Protein AF-K9RWJ1-F1 (afdb_monomer_lite)

Sequence (136 aa):
MSRKQHGLDWIVFYSDAVFAIAITLISVEIKLPFESGQLNSTELSHDLLNLFPEHQSYIFTFLIIGFFWINQYQYFTYIKHCDYKLFWLNTILLMCIDFLPFPASVLNDYRRQPVAVIFYACSMIATGLIKMVVRI

pLDDT: mean 79.82, std 11.61, range [51.94, 93.25]

Foldseek 3Di:
DDPFVVVLVVLLVVLVVLLVLLLVLLVVLLDQPPPVPDDDPVRVVVSVVVSVVLQPLSVVLNVVSVVVNVVVVVLSVPDPGDDPVLSVLSVVLSVLSSCLSVLSSLCSVPVVDVVSVVSNVVSVVVSVVSVVVSND

Secondary structure (DSSP, 8-state):
--HHHHHHHHHHHHHHHHHHHHHHHHHHT-PPPTTTTS--HHHHHHHHHHHTGGGHHHHHHHHHHHHHHHHHHHHHHH-----HHHHHHHHHHHHHHHHTHHHHHHHHHTTT-HHHHHHHHHHHHHHHHHHHHHH-

Structure (mmCIF, N/CA/C/O backbone):
data_AF-K9RWJ1-F1
#
_entry.id   AF-K9RWJ1-F1
#
loop_
_atom_site.group_PDB
_atom_site.id
_atom_site.type_symbol
_atom_site.label_atom_id
_atom_site.label_alt_id
_atom_site.label_comp_id
_atom_site.label_asym_id
_atom_site.label_entity_id
_atom_site.label_seq_id
_atom_site.pdbx_PDB_ins_code
_atom_site.Cartn_x
_atom_site.Cartn_y
_atom_site.Cartn_z
_atom_site.occupancy
_atom_site.B_iso_or_equiv
_atom_site.auth_seq_id
_atom_site.auth_comp_id
_atom_site.auth_asym_id
_atom_site.auth_atom_id
_atom_site.pdbx_PDB_model_num
ATOM 1 N N . MET A 1 1 ? -9.024 -3.765 33.488 1.00 51.94 1 MET A N 1
ATOM 2 C CA . MET A 1 1 ? -8.826 -3.545 32.036 1.00 51.94 1 MET A CA 1
ATOM 3 C C . MET A 1 1 ? -9.963 -4.227 31.288 1.00 51.94 1 MET A C 1
ATOM 5 O O . MET A 1 1 ? -10.287 -5.360 31.618 1.00 51.94 1 MET A O 1
ATOM 9 N N . SER A 1 2 ? -10.657 -3.510 30.402 1.00 62.25 2 SER A N 1
ATOM 10 C CA . SER A 1 2 ? -11.957 -3.917 29.833 1.00 62.25 2 SER A CA 1
ATOM 11 C C . SER A 1 2 ? -11.782 -4.729 28.544 1.00 62.25 2 SER A C 1
ATOM 13 O O . SER A 1 2 ? -10.945 -4.378 27.720 1.00 62.25 2 SER A O 1
ATOM 15 N N . ARG A 1 3 ? -12.602 -5.770 28.325 1.00 62.44 3 ARG A N 1
ATOM 16 C CA . ARG A 1 3 ? -12.600 -6.675 27.145 1.00 62.44 3 ARG A CA 1
ATOM 17 C C . ARG A 1 3 ? -12.553 -5.946 25.787 1.00 62.44 3 ARG A C 1
ATOM 19 O O . ARG A 1 3 ? -12.074 -6.507 24.809 1.00 62.44 3 ARG A O 1
ATOM 26 N N . LYS A 1 4 ? -13.017 -4.691 25.739 1.00 64.94 4 LYS A N 1
ATOM 27 C CA . LYS A 1 4 ? -12.990 -3.819 24.553 1.00 64.94 4 LYS A CA 1
ATOM 28 C C . LYS A 1 4 ? -11.597 -3.266 24.209 1.00 64.94 4 LYS A C 1
ATOM 30 O O . LYS A 1 4 ? -11.328 -3.062 23.034 1.00 64.94 4 LYS A O 1
ATOM 35 N N . GLN A 1 5 ? -10.726 -3.052 25.201 1.00 67.69 5 GLN A N 1
ATOM 36 C CA . GLN A 1 5 ? -9.340 -2.606 24.977 1.00 67.69 5 GLN A CA 1
ATOM 37 C C . GLN A 1 5 ? -8.528 -3.698 24.276 1.00 67.69 5 GLN A C 1
ATOM 39 O O . GLN A 1 5 ? -7.885 -3.422 23.275 1.00 67.69 5 GLN A O 1
ATOM 44 N N . HIS A 1 6 ? -8.700 -4.956 24.700 1.00 72.94 6 HIS A N 1
ATOM 45 C CA . HIS A 1 6 ? -8.083 -6.106 24.036 1.00 72.94 6 HIS A CA 1
ATOM 46 C C . HIS A 1 6 ? -8.431 -6.169 22.538 1.00 72.94 6 HIS A C 1
ATOM 48 O O . HIS A 1 6 ? -7.559 -6.402 21.717 1.00 72.94 6 HIS A O 1
ATOM 54 N N . GLY A 1 7 ? -9.689 -5.926 22.151 1.00 74.69 7 GLY A N 1
ATOM 55 C CA . GLY A 1 7 ? -10.085 -5.979 20.738 1.00 74.69 7 GLY A CA 1
ATOM 56 C C . GLY A 1 7 ? -9.356 -4.964 19.847 1.00 74.69 7 GLY A C 1
ATOM 57 O O . GLY A 1 7 ? -9.007 -5.294 18.718 1.00 74.69 7 GLY A O 1
ATOM 58 N N . LEU A 1 8 ? -9.095 -3.757 20.357 1.00 78.25 8 LEU A N 1
ATOM 59 C CA . LEU A 1 8 ? -8.349 -2.727 19.626 1.00 78.25 8 LEU A CA 1
ATOM 60 C C . LEU A 1 8 ? -6.883 -3.121 19.461 1.00 78.25 8 LEU A C 1
ATOM 62 O O . LEU A 1 8 ? -6.373 -3.072 18.345 1.00 78.25 8 LEU A O 1
ATOM 66 N N . ASP A 1 9 ? -6.248 -3.582 20.540 1.00 82.50 9 ASP A N 1
ATOM 67 C CA . ASP A 1 9 ? -4.845 -4.005 20.520 1.00 82.50 9 ASP A CA 1
ATOM 68 C C . ASP A 1 9 ? -4.624 -5.109 19.472 1.00 82.50 9 ASP A C 1
ATOM 70 O O . ASP A 1 9 ? -3.699 -5.038 18.666 1.00 82.50 9 ASP A O 1
ATOM 74 N N . TRP A 1 10 ? -5.529 -6.091 19.405 1.00 83.69 10 TRP A N 1
ATOM 75 C CA . TRP A 1 10 ? -5.470 -7.170 18.413 1.00 83.69 10 TRP A CA 1
ATOM 76 C C . TRP A 1 10 ? -5.585 -6.676 16.967 1.00 83.69 10 TRP A C 1
ATOM 78 O O . TRP A 1 10 ? -4.869 -7.170 16.098 1.00 83.69 10 TRP A O 1
ATOM 88 N N . ILE A 1 11 ? -6.460 -5.705 16.690 1.00 84.31 11 ILE A N 1
ATOM 89 C CA . ILE A 1 11 ? -6.587 -5.126 15.344 1.00 84.31 11 ILE A CA 1
ATOM 90 C C . ILE A 1 11 ? -5.320 -4.368 14.961 1.00 84.31 11 ILE A C 1
ATOM 92 O O . ILE A 1 11 ? -4.884 -4.468 13.812 1.00 84.31 11 ILE A O 1
ATOM 96 N N . VAL A 1 12 ? -4.729 -3.631 15.903 1.00 85.06 12 VAL A N 1
ATOM 97 C CA . VAL A 1 12 ? -3.474 -2.908 15.678 1.00 85.06 12 VAL A CA 1
ATOM 98 C C . VAL A 1 12 ? -2.365 -3.897 15.335 1.00 85.06 12 VAL A C 1
ATOM 100 O O . VAL A 1 12 ? -1.760 -3.759 14.277 1.00 85.06 12 VAL A O 1
ATOM 103 N N . PHE A 1 13 ? -2.169 -4.947 16.142 1.00 88.25 13 PHE A N 1
ATOM 104 C CA . PHE A 1 13 ? -1.153 -5.972 15.872 1.00 88.25 13 PHE A CA 1
ATOM 105 C C . PHE A 1 13 ? -1.371 -6.697 14.541 1.00 88.25 13 PHE A C 1
ATOM 107 O O . PHE A 1 13 ? -0.419 -6.909 13.793 1.00 88.25 13 PHE A O 1
ATOM 114 N N . TYR A 1 14 ? -2.616 -7.060 14.221 1.00 89.12 14 TYR A N 1
ATOM 115 C CA . TYR A 1 14 ? -2.945 -7.690 12.943 1.00 89.12 14 TYR A CA 1
ATOM 116 C C . TYR A 1 14 ? -2.641 -6.767 11.757 1.00 89.12 14 TYR A C 1
ATOM 118 O O . TYR A 1 14 ? -2.046 -7.200 10.773 1.00 89.12 14 TYR A O 1
ATOM 126 N N . SER A 1 15 ? -3.005 -5.488 11.866 1.00 89.25 15 SER A N 1
ATOM 127 C CA . SER A 1 15 ? -2.749 -4.501 10.816 1.00 89.25 15 SER A CA 1
ATOM 128 C C . SER A 1 15 ? -1.251 -4.297 10.609 1.00 89.25 15 SER A C 1
ATOM 130 O O . SER A 1 15 ? -0.792 -4.373 9.474 1.00 89.25 15 SER A O 1
ATOM 132 N N . ASP A 1 16 ? -0.484 -4.114 11.687 1.00 89.94 16 ASP A N 1
ATOM 133 C CA . ASP A 1 16 ? 0.977 -3.960 11.638 1.00 89.94 16 ASP A CA 1
ATOM 134 C C . ASP A 1 16 ? 1.656 -5.139 10.937 1.00 89.94 16 ASP A C 1
ATOM 136 O O . ASP A 1 16 ? 2.502 -4.939 10.065 1.00 89.94 16 ASP A O 1
ATOM 140 N N . ALA A 1 17 ? 1.241 -6.368 11.262 1.00 91.38 17 ALA A N 1
ATOM 141 C CA . ALA A 1 17 ? 1.776 -7.570 10.634 1.00 91.38 17 ALA A CA 1
ATOM 142 C C . ALA A 1 17 ? 1.520 -7.593 9.119 1.00 91.38 17 ALA A C 1
ATOM 144 O O . ALA A 1 17 ? 2.432 -7.888 8.347 1.00 91.38 17 ALA A O 1
ATOM 145 N N . VAL A 1 18 ? 0.308 -7.244 8.676 1.00 92.12 18 VAL A N 1
ATOM 146 C CA . VAL A 1 18 ? -0.022 -7.210 7.242 1.00 92.12 18 VAL A CA 1
ATOM 147 C C . VAL A 1 18 ? 0.729 -6.090 6.521 1.00 92.12 18 VAL A C 1
ATOM 149 O O . VAL A 1 18 ? 1.265 -6.317 5.439 1.00 92.12 18 VAL A O 1
ATOM 152 N N . PHE A 1 19 ? 0.839 -4.902 7.120 1.00 90.19 19 PHE A N 1
ATOM 153 C CA . PHE A 1 19 ? 1.636 -3.813 6.549 1.00 90.19 19 PHE A CA 1
ATOM 154 C C . PHE A 1 19 ? 3.107 -4.203 6.391 1.00 90.19 19 PHE A C 1
ATOM 156 O O . PHE A 1 19 ? 3.693 -3.937 5.342 1.00 90.19 19 PHE A O 1
ATOM 163 N N . ALA A 1 20 ? 3.694 -4.865 7.391 1.00 91.75 20 ALA A N 1
ATOM 164 C CA . ALA A 1 20 ? 5.066 -5.355 7.310 1.00 91.75 20 ALA A CA 1
ATOM 165 C C . ALA A 1 20 ? 5.244 -6.349 6.151 1.00 91.75 20 ALA A C 1
ATOM 167 O O . ALA A 1 20 ? 6.192 -6.219 5.376 1.00 91.75 20 ALA A O 1
ATOM 168 N N . ILE A 1 21 ? 4.306 -7.288 5.980 1.00 91.81 21 ILE A N 1
ATOM 169 C CA . ILE A 1 21 ? 4.324 -8.246 4.865 1.00 91.81 21 ILE A CA 1
ATOM 170 C C . ILE A 1 21 ? 4.216 -7.516 3.521 1.00 91.81 21 ILE A C 1
ATOM 172 O O . ILE A 1 21 ? 5.087 -7.706 2.675 1.00 91.81 21 ILE A O 1
ATOM 176 N N . ALA A 1 22 ? 3.247 -6.617 3.342 1.00 91.06 22 ALA A N 1
ATOM 177 C CA . ALA A 1 22 ? 3.070 -5.864 2.096 1.00 91.06 22 ALA A CA 1
ATOM 178 C C . ALA A 1 22 ? 4.320 -5.042 1.719 1.00 91.06 22 ALA A C 1
ATOM 180 O O . ALA A 1 22 ? 4.732 -5.008 0.557 1.00 91.06 22 ALA A O 1
ATOM 181 N N . ILE A 1 23 ? 4.968 -4.420 2.712 1.00 89.19 23 ILE A N 1
ATOM 182 C CA . ILE A 1 23 ? 6.231 -3.692 2.537 1.00 89.19 23 ILE A CA 1
ATOM 183 C C . ILE A 1 23 ? 7.363 -4.635 2.097 1.00 89.19 23 ILE A C 1
ATOM 185 O O . ILE A 1 23 ? 8.173 -4.282 1.240 1.00 89.19 23 ILE A O 1
ATOM 189 N N . THR A 1 24 ? 7.434 -5.844 2.653 1.00 91.56 24 THR A N 1
ATOM 190 C CA . THR A 1 24 ? 8.457 -6.817 2.240 1.00 91.56 24 THR A CA 1
ATOM 191 C C . THR A 1 24 ? 8.197 -7.376 0.843 1.00 91.56 24 THR A C 1
ATOM 193 O O . THR A 1 24 ? 9.132 -7.468 0.051 1.00 91.56 24 THR A O 1
ATOM 196 N N . LEU A 1 25 ? 6.937 -7.668 0.498 1.00 89.81 25 LEU A N 1
ATOM 197 C CA . LEU A 1 25 ? 6.548 -8.168 -0.822 1.00 89.81 25 LEU A CA 1
ATOM 198 C C . LEU A 1 25 ? 6.937 -7.195 -1.924 1.00 89.81 25 LEU A C 1
ATOM 200 O O . LEU A 1 25 ? 7.462 -7.613 -2.952 1.00 89.81 25 LEU A O 1
ATOM 204 N N . ILE A 1 26 ? 6.763 -5.894 -1.694 1.00 86.25 26 ILE A N 1
ATOM 205 C CA . ILE A 1 26 ? 7.158 -4.921 -2.702 1.00 86.25 26 ILE A CA 1
ATOM 206 C C . ILE A 1 26 ? 8.672 -4.896 -2.927 1.00 86.25 26 ILE A C 1
ATOM 208 O O . ILE A 1 26 ? 9.117 -4.684 -4.049 1.00 86.25 26 ILE A O 1
ATOM 212 N N . SER A 1 27 ? 9.472 -5.160 -1.889 1.00 84.38 27 SER A N 1
ATOM 213 C CA . SER A 1 27 ? 10.935 -5.234 -2.001 1.00 84.38 27 SER A CA 1
ATOM 214 C C . SER A 1 27 ? 11.389 -6.424 -2.849 1.00 84.38 27 SER A C 1
ATOM 216 O O . SER A 1 27 ? 12.376 -6.315 -3.572 1.00 84.38 27 SER A O 1
ATOM 218 N N . VAL A 1 28 ? 10.631 -7.524 -2.830 1.00 83.56 28 VAL A N 1
ATOM 219 C CA . VAL A 1 28 ? 10.890 -8.715 -3.656 1.00 83.56 28 VAL A CA 1
ATOM 220 C C . VAL A 1 28 ? 10.639 -8.455 -5.150 1.00 83.56 28 VAL A C 1
ATOM 222 O O . VAL A 1 28 ? 11.220 -9.134 -5.992 1.00 83.56 28 VAL A O 1
ATOM 225 N N . GLU A 1 29 ? 9.838 -7.448 -5.509 1.00 75.88 29 GLU A N 1
ATOM 226 C CA . GLU A 1 29 ? 9.580 -7.085 -6.913 1.00 75.88 29 GLU A CA 1
ATOM 227 C C . GLU A 1 29 ? 10.752 -6.355 -7.592 1.00 75.88 29 GLU A C 1
ATOM 229 O O . GLU A 1 29 ? 10.718 -6.120 -8.803 1.00 75.88 29 GLU A O 1
ATOM 234 N N . ILE A 1 30 ? 11.814 -6.012 -6.853 1.00 74.50 30 ILE A N 1
ATOM 235 C CA . ILE A 1 30 ? 13.046 -5.472 -7.437 1.00 74.50 30 ILE A CA 1
ATOM 236 C C . ILE A 1 30 ? 13.798 -6.616 -8.124 1.00 74.50 30 ILE A C 1
ATOM 238 O O . ILE A 1 30 ? 14.587 -7.337 -7.511 1.00 74.50 30 ILE A O 1
ATOM 242 N N . LYS A 1 31 ? 13.530 -6.795 -9.416 1.00 70.12 31 LYS A N 1
ATOM 243 C CA . LYS A 1 31 ? 14.172 -7.810 -10.255 1.00 70.12 31 LYS A CA 1
ATOM 244 C C . LYS A 1 31 ? 15.324 -7.191 -11.037 1.00 70.12 31 LYS A C 1
ATOM 246 O O . LYS A 1 31 ? 15.180 -6.128 -11.630 1.00 70.12 31 LYS A O 1
ATOM 251 N N . LEU A 1 32 ? 16.453 -7.894 -11.067 1.00 65.31 32 LEU A N 1
ATOM 252 C CA . LEU A 1 32 ? 17.555 -7.576 -11.971 1.00 65.31 32 LEU A CA 1
ATOM 253 C C . LEU A 1 32 ? 17.137 -7.896 -13.419 1.00 65.31 32 LEU A C 1
ATOM 255 O O . LEU A 1 32 ? 16.402 -8.868 -13.628 1.00 65.31 32 LEU A O 1
ATOM 259 N N . PRO A 1 33 ? 17.600 -7.132 -14.425 1.00 61.25 33 PRO A N 1
ATOM 260 C CA . PRO A 1 33 ? 17.363 -7.473 -15.821 1.00 61.25 33 PRO A CA 1
ATOM 261 C C . PRO A 1 33 ? 17.913 -8.879 -16.122 1.00 61.25 33 PRO A C 1
ATOM 263 O O . PRO A 1 33 ? 19.019 -9.242 -15.719 1.00 61.25 33 PRO A O 1
ATOM 266 N N . PHE A 1 34 ? 17.112 -9.688 -16.823 1.00 55.56 34 PHE A N 1
ATOM 267 C CA . PHE A 1 34 ? 17.351 -11.117 -17.083 1.00 55.56 34 PHE A CA 1
ATOM 268 C C . PHE A 1 34 ? 18.579 -11.421 -17.974 1.00 55.56 34 PHE A C 1
ATOM 270 O O . PHE A 1 34 ? 18.882 -12.587 -18.210 1.00 55.56 34 PHE A O 1
ATOM 277 N N . GLU A 1 35 ? 19.328 -10.411 -18.421 1.00 54.78 35 GLU A N 1
ATOM 278 C CA . GLU A 1 35 ? 20.500 -10.558 -19.301 1.00 54.78 35 GLU A CA 1
ATOM 279 C C . GLU A 1 35 ? 21.837 -10.599 -18.532 1.00 54.78 35 GLU A C 1
ATOM 281 O O . GLU A 1 35 ? 22.895 -10.273 -19.056 1.00 54.78 35 GLU A O 1
ATOM 286 N N . SER A 1 36 ? 21.836 -11.059 -17.278 1.00 55.16 36 SER A N 1
ATOM 287 C CA . SER A 1 36 ? 23.056 -11.241 -16.466 1.00 55.16 36 SER A CA 1
ATOM 288 C C . SER A 1 36 ? 23.851 -12.512 -16.822 1.00 55.16 36 SER A C 1
ATOM 290 O O . SER A 1 36 ? 24.513 -13.114 -15.978 1.00 55.16 36 SER A O 1
ATOM 292 N N . GLY A 1 37 ? 23.793 -12.940 -18.086 1.00 54.41 37 GLY A N 1
ATOM 293 C CA . GLY A 1 37 ? 24.423 -14.169 -18.567 1.00 54.41 37 GLY A CA 1
ATOM 294 C C . GLY A 1 37 ? 25.947 -14.103 -18.702 1.00 54.41 37 GLY A C 1
ATOM 295 O O . GLY A 1 37 ? 26.574 -15.156 -18.708 1.00 54.41 37 GLY A O 1
ATOM 296 N N . GLN A 1 38 ? 26.554 -12.913 -18.797 1.00 56.41 38 GLN A N 1
ATOM 297 C CA . GLN A 1 38 ? 28.006 -12.718 -18.962 1.00 56.41 38 GLN A CA 1
ATOM 298 C C . GLN A 1 38 ? 28.357 -11.220 -18.820 1.00 56.41 38 GLN A C 1
ATOM 300 O O . GLN A 1 38 ? 28.700 -10.569 -19.797 1.00 56.41 38 GLN A O 1
ATOM 305 N N . LEU A 1 39 ? 28.233 -10.637 -17.623 1.00 56.47 39 LEU A N 1
ATOM 306 C CA . LEU A 1 39 ? 28.576 -9.220 -17.425 1.00 56.47 39 LEU A CA 1
ATOM 307 C C . LEU A 1 39 ? 30.009 -9.080 -16.902 1.00 56.47 39 LEU A C 1
ATOM 309 O O . LEU A 1 39 ? 30.352 -9.607 -15.839 1.00 56.47 39 LEU A O 1
ATOM 313 N N . ASN A 1 40 ? 30.849 -8.349 -17.637 1.00 61.19 40 ASN A N 1
ATOM 314 C CA . ASN A 1 40 ? 32.132 -7.873 -17.120 1.00 61.19 40 ASN A CA 1
ATOM 315 C C . ASN A 1 40 ? 31.883 -6.889 -15.960 1.00 61.19 40 ASN A C 1
ATOM 317 O O . ASN A 1 40 ? 30.856 -6.212 -15.903 1.00 61.19 40 ASN A O 1
ATOM 321 N N . SER A 1 41 ? 32.834 -6.754 -15.029 1.00 61.78 41 SER A N 1
ATOM 322 C CA . SER A 1 41 ? 32.689 -5.911 -13.822 1.00 61.78 41 SER A CA 1
ATOM 323 C C . SER A 1 41 ? 32.345 -4.438 -14.106 1.00 61.78 41 SER A C 1
ATOM 325 O O . SER A 1 41 ? 31.817 -3.749 -13.235 1.00 61.78 41 SER A O 1
ATOM 327 N N . THR A 1 42 ? 32.622 -3.956 -15.320 1.00 61.84 42 THR A N 1
ATOM 328 C CA . THR A 1 42 ? 32.310 -2.597 -15.790 1.00 61.84 42 THR A CA 1
ATOM 329 C C . THR A 1 42 ? 30.881 -2.448 -16.329 1.00 61.84 42 THR A C 1
ATOM 331 O O . THR A 1 42 ? 30.335 -1.351 -16.293 1.00 61.84 42 THR A O 1
ATOM 334 N N . GLU A 1 43 ? 30.256 -3.528 -16.797 1.00 63.59 43 GLU A N 1
ATOM 335 C CA . GLU A 1 43 ? 28.872 -3.522 -17.299 1.00 63.59 43 GLU A CA 1
ATOM 336 C C . GLU A 1 43 ? 27.874 -3.609 -16.137 1.00 63.59 43 GLU A C 1
ATOM 338 O O . GLU A 1 43 ? 26.866 -2.908 -16.130 1.00 63.59 43 GLU A O 1
ATOM 343 N N . LEU A 1 44 ? 28.226 -4.343 -15.072 1.00 65.12 44 LEU A N 1
ATOM 344 C CA . LEU A 1 44 ? 27.410 -4.453 -13.858 1.00 65.12 44 LEU A CA 1
ATOM 345 C C . LEU A 1 44 ? 27.158 -3.091 -13.182 1.00 65.12 44 LEU A C 1
ATOM 347 O O . LEU A 1 44 ? 26.053 -2.823 -12.714 1.00 65.12 44 LEU A O 1
ATOM 351 N N . SER A 1 45 ? 28.174 -2.224 -13.104 1.00 68.94 45 SER A N 1
ATOM 352 C CA . SER A 1 45 ? 28.036 -0.906 -12.468 1.00 68.94 45 SER A CA 1
ATOM 353 C C . SER A 1 45 ? 27.169 0.051 -13.290 1.00 68.94 45 SER A C 1
ATOM 355 O O . SER A 1 45 ? 26.434 0.855 -12.716 1.00 68.94 45 SER A O 1
ATOM 357 N N . HIS A 1 46 ? 27.219 -0.056 -14.617 1.00 66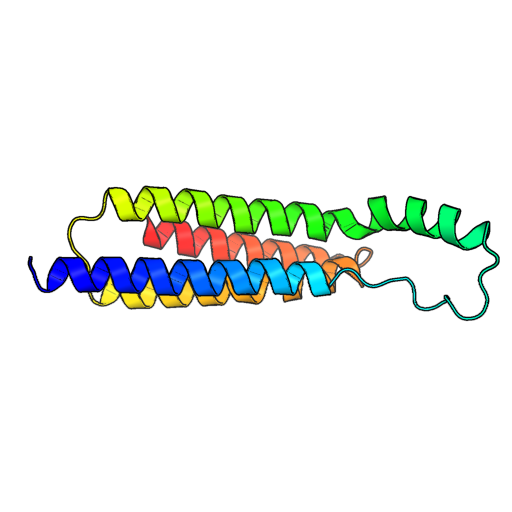.94 46 HIS A N 1
ATOM 358 C CA . HIS A 1 46 ? 26.379 0.718 -15.524 1.00 66.94 46 HIS A CA 1
ATOM 359 C C . HIS A 1 46 ? 24.916 0.243 -15.486 1.00 66.94 46 HIS A C 1
ATOM 361 O O . HIS A 1 46 ? 24.005 1.068 -15.391 1.00 66.94 46 HIS A O 1
ATOM 367 N N . ASP A 1 47 ? 24.682 -1.069 -15.449 1.00 66.31 47 ASP A N 1
ATOM 368 C CA . ASP A 1 47 ? 23.336 -1.639 -15.318 1.00 66.31 47 ASP A CA 1
ATOM 369 C C . ASP A 1 47 ? 22.707 -1.323 -13.954 1.00 66.31 47 ASP A C 1
ATOM 371 O O . ASP A 1 47 ? 21.534 -0.959 -13.889 1.00 66.31 47 ASP A O 1
ATOM 375 N N . LEU A 1 48 ? 23.490 -1.342 -12.867 1.00 66.38 48 LEU A N 1
ATOM 376 C CA . LEU A 1 48 ? 23.052 -0.904 -11.531 1.00 66.38 48 LEU A CA 1
ATOM 377 C C . LEU A 1 48 ? 22.606 0.562 -11.495 1.00 66.38 48 LEU A C 1
ATOM 379 O O . LEU A 1 48 ? 21.651 0.898 -10.793 1.00 66.38 48 LEU A O 1
ATOM 383 N N . LEU A 1 49 ? 23.273 1.439 -12.247 1.00 67.00 49 LEU A N 1
ATOM 384 C CA . LEU A 1 49 ? 22.880 2.847 -12.346 1.00 67.00 49 LEU A CA 1
ATOM 385 C C . LEU A 1 49 ? 21.608 3.032 -13.191 1.00 67.00 49 LEU A C 1
ATOM 387 O O . LEU A 1 49 ? 20.796 3.902 -12.872 1.00 67.00 49 LEU A O 1
ATOM 391 N N . ASN A 1 50 ? 21.390 2.190 -14.205 1.00 65.38 50 ASN A N 1
ATOM 392 C CA . ASN A 1 50 ? 20.177 2.206 -15.033 1.00 65.38 50 ASN A CA 1
ATOM 393 C C . ASN A 1 50 ? 18.964 1.522 -14.377 1.00 65.38 50 ASN A C 1
ATOM 395 O O . ASN A 1 50 ? 17.828 1.867 -14.695 1.00 65.38 50 ASN A O 1
ATOM 399 N N . LEU A 1 51 ? 19.180 0.639 -13.399 1.00 63.91 51 LEU A N 1
ATOM 400 C CA . LEU A 1 51 ? 18.128 0.029 -12.575 1.00 63.91 51 LEU A CA 1
ATOM 401 C C . LEU A 1 51 ? 17.344 1.066 -11.748 1.00 63.91 51 LEU A C 1
ATOM 403 O O . LEU A 1 51 ? 16.148 0.914 -11.510 1.00 63.91 51 LEU A O 1
ATOM 407 N N . PHE A 1 52 ? 17.990 2.152 -11.317 1.00 62.16 52 PHE A N 1
ATOM 408 C CA . PHE A 1 52 ? 17.378 3.144 -10.427 1.00 62.16 52 PHE A CA 1
ATOM 409 C C . PHE A 1 52 ? 16.164 3.884 -11.038 1.00 62.16 52 PHE A C 1
ATOM 411 O O . PHE A 1 52 ? 15.104 3.919 -10.402 1.00 62.16 52 PHE A O 1
ATOM 418 N N . PRO A 1 53 ? 16.238 4.457 -12.261 1.00 61.47 53 PRO A N 1
ATOM 419 C CA . PRO A 1 53 ? 15.064 5.043 -12.916 1.00 61.47 53 PRO A CA 1
ATOM 420 C C . PRO A 1 53 ? 13.996 4.000 -13.280 1.00 61.47 53 PRO A C 1
ATOM 422 O O . PRO A 1 53 ? 12.811 4.336 -13.333 1.00 61.47 53 PRO A O 1
ATOM 425 N N . GLU A 1 54 ? 14.382 2.737 -13.460 1.00 64.94 54 GLU A N 1
ATOM 426 C CA . GLU A 1 54 ? 13.473 1.625 -13.734 1.00 64.94 54 GLU A CA 1
ATOM 427 C C . GLU A 1 54 ? 12.745 1.088 -12.490 1.00 64.94 54 GLU A C 1
ATOM 429 O O . GLU A 1 54 ? 11.938 0.181 -12.606 1.00 64.94 54 GLU A O 1
ATOM 434 N N . HIS A 1 55 ? 12.907 1.651 -11.295 1.00 71.06 55 HIS A N 1
ATOM 435 C CA . HIS A 1 55 ? 12.138 1.203 -10.120 1.00 71.06 55 HIS A CA 1
ATOM 436 C C . HIS A 1 55 ? 11.403 2.346 -9.408 1.00 71.06 55 HIS A C 1
ATOM 438 O O . HIS A 1 55 ? 11.110 2.285 -8.216 1.00 71.06 55 HIS A O 1
ATOM 444 N N . GLN A 1 56 ? 11.018 3.393 -10.143 1.00 76.75 56 GLN A N 1
ATOM 445 C CA . GLN A 1 56 ? 10.243 4.503 -9.571 1.00 76.75 56 GLN A CA 1
ATOM 446 C C . GLN A 1 56 ? 8.886 4.052 -9.006 1.00 76.75 56 GLN A C 1
ATOM 448 O O . GLN A 1 56 ? 8.518 4.470 -7.909 1.00 76.75 56 GLN A O 1
ATOM 453 N N . SER A 1 57 ? 8.156 3.172 -9.706 1.00 77.00 57 SER A N 1
ATOM 454 C CA . SER A 1 57 ? 6.863 2.644 -9.234 1.00 77.00 57 SER A CA 1
ATOM 455 C C . SER A 1 57 ? 6.996 1.908 -7.900 1.00 77.00 57 SER A C 1
ATOM 457 O O . SER A 1 57 ? 6.131 2.061 -7.039 1.00 77.00 57 SER A O 1
ATOM 459 N N . TYR A 1 58 ? 8.102 1.186 -7.697 1.00 83.38 58 TYR A N 1
ATOM 460 C CA . TYR A 1 58 ? 8.447 0.563 -6.422 1.00 83.38 58 TYR A CA 1
ATOM 461 C C . TYR A 1 58 ? 8.567 1.612 -5.308 1.00 83.38 58 TYR A C 1
ATOM 463 O O . TYR A 1 58 ? 7.852 1.521 -4.311 1.00 83.38 58 TYR A O 1
ATOM 471 N N . ILE A 1 59 ? 9.402 2.644 -5.498 1.00 84.81 59 ILE A N 1
ATOM 472 C CA . ILE A 1 59 ? 9.632 3.685 -4.481 1.00 84.81 59 ILE A CA 1
ATOM 473 C C . ILE A 1 59 ? 8.316 4.389 -4.131 1.00 84.81 59 ILE A C 1
ATOM 475 O O . ILE A 1 59 ? 7.991 4.549 -2.954 1.00 84.81 59 ILE A O 1
ATOM 479 N N . PHE A 1 60 ? 7.529 4.774 -5.140 1.00 86.25 60 PHE A N 1
ATOM 480 C CA . PHE A 1 60 ? 6.241 5.429 -4.917 1.00 86.25 60 PHE A CA 1
ATOM 481 C C . PHE A 1 60 ? 5.270 4.534 -4.151 1.00 86.25 60 PHE A C 1
ATOM 483 O O . PHE A 1 60 ? 4.660 4.985 -3.183 1.00 86.25 60 PHE A O 1
ATOM 490 N N . THR A 1 61 ? 5.143 3.268 -4.539 1.00 85.62 61 THR A N 1
ATOM 491 C CA . THR A 1 61 ? 4.215 2.350 -3.873 1.00 85.62 61 THR A CA 1
ATOM 492 C C . THR A 1 61 ? 4.663 2.061 -2.437 1.00 85.62 61 THR A C 1
ATOM 494 O O . THR A 1 61 ? 3.832 2.090 -1.530 1.00 85.62 61 THR A O 1
ATOM 497 N N . PHE A 1 62 ? 5.966 1.879 -2.193 1.00 88.81 62 PHE A N 1
ATOM 498 C CA . PHE A 1 62 ? 6.532 1.716 -0.850 1.00 88.81 62 PHE A CA 1
ATOM 499 C C . PHE A 1 62 ? 6.199 2.913 0.048 1.00 88.81 62 PHE A C 1
ATOM 501 O O . PHE A 1 62 ? 5.680 2.742 1.152 1.00 88.81 62 PHE A O 1
ATOM 508 N N . LEU A 1 63 ? 6.437 4.137 -0.437 1.00 90.56 63 LEU A N 1
ATOM 509 C CA . LEU A 1 63 ? 6.128 5.362 0.307 1.00 90.56 63 LEU A CA 1
ATOM 510 C C . LEU A 1 63 ? 4.635 5.481 0.617 1.00 90.56 63 LEU A C 1
ATOM 512 O O . LEU A 1 63 ? 4.261 5.947 1.691 1.00 90.56 63 LEU A O 1
ATOM 516 N N . ILE A 1 64 ? 3.776 5.042 -0.299 1.00 88.69 64 ILE A N 1
ATOM 517 C CA . ILE A 1 64 ? 2.323 5.121 -0.146 1.00 88.69 64 ILE A CA 1
ATOM 518 C C . ILE A 1 64 ? 1.812 4.097 0.863 1.00 88.69 64 ILE A C 1
ATOM 520 O O . ILE A 1 64 ? 1.020 4.460 1.735 1.00 88.69 64 ILE A O 1
ATOM 524 N N . ILE A 1 65 ? 2.300 2.856 0.813 1.00 89.50 65 ILE A N 1
ATOM 525 C CA . ILE A 1 65 ? 2.003 1.841 1.833 1.00 89.50 65 ILE A CA 1
ATOM 526 C C . ILE A 1 65 ? 2.502 2.318 3.204 1.00 89.50 65 ILE A C 1
ATOM 528 O O . ILE A 1 65 ? 1.746 2.280 4.175 1.00 89.50 65 ILE A O 1
ATOM 532 N N . GLY A 1 66 ? 3.720 2.863 3.284 1.00 89.75 66 GLY A N 1
ATOM 533 C CA . GLY A 1 66 ? 4.266 3.442 4.516 1.00 89.75 66 GLY A CA 1
ATOM 534 C C . GLY A 1 66 ? 3.440 4.622 5.040 1.00 89.75 66 GLY A C 1
ATOM 535 O O . GLY A 1 66 ? 3.149 4.706 6.233 1.00 89.75 66 GLY A O 1
ATOM 536 N N . PHE A 1 67 ? 2.973 5.507 4.159 1.00 89.44 67 PHE A N 1
ATOM 537 C CA . PHE A 1 67 ? 2.070 6.594 4.535 1.00 89.44 67 PHE A CA 1
ATOM 538 C C . PHE A 1 67 ? 0.732 6.062 5.061 1.00 89.44 67 PHE A C 1
ATOM 540 O O . PHE A 1 67 ? 0.205 6.582 6.050 1.00 89.44 67 PHE A O 1
ATOM 547 N N . PHE A 1 68 ? 0.175 5.021 4.435 1.00 87.62 68 PHE A N 1
ATOM 548 C CA . PHE A 1 68 ? -1.024 4.348 4.930 1.00 87.62 68 PHE A CA 1
ATOM 549 C C . PHE A 1 68 ? -0.812 3.766 6.327 1.00 87.62 68 PHE A C 1
ATOM 551 O O . PHE A 1 68 ? -1.659 4.009 7.189 1.00 87.62 68 PHE A O 1
ATOM 558 N N . TRP A 1 69 ? 0.327 3.119 6.568 1.00 89.56 69 TRP A N 1
ATOM 559 C CA . TRP A 1 69 ? 0.703 2.571 7.869 1.00 89.56 69 TRP A CA 1
ATOM 560 C C . TRP A 1 69 ? 0.799 3.651 8.962 1.00 89.56 69 TRP A C 1
ATOM 562 O O . TRP A 1 69 ? 0.113 3.557 9.979 1.00 89.56 69 TRP A O 1
ATOM 572 N N . ILE A 1 70 ? 1.539 4.743 8.721 1.00 87.31 70 ILE A N 1
ATOM 573 C CA . ILE A 1 70 ? 1.683 5.856 9.688 1.00 87.31 70 ILE A CA 1
ATOM 574 C C . ILE A 1 70 ? 0.321 6.461 10.045 1.00 87.31 70 ILE A C 1
ATOM 576 O O . ILE A 1 70 ? 0.029 6.747 11.206 1.00 87.31 70 ILE A O 1
ATOM 580 N N . ASN A 1 71 ? -0.531 6.658 9.038 1.00 84.81 71 ASN A N 1
ATOM 581 C CA . ASN A 1 71 ? -1.876 7.174 9.256 1.00 84.81 71 ASN A CA 1
ATOM 582 C C . ASN A 1 71 ? -2.705 6.216 10.117 1.00 84.81 71 ASN A C 1
ATOM 584 O O . ASN A 1 71 ? -3.388 6.664 11.034 1.00 84.81 71 ASN A O 1
ATOM 588 N N . GLN A 1 72 ? -2.655 4.915 9.824 1.00 80.50 72 GLN A N 1
ATOM 589 C CA . GLN A 1 72 ? -3.410 3.897 10.551 1.00 80.50 72 GLN A CA 1
ATOM 590 C C . GLN A 1 72 ? -3.032 3.871 12.037 1.00 80.50 72 GLN A C 1
ATOM 592 O O . GLN A 1 72 ? -3.915 3.857 12.896 1.00 80.50 72 GLN A O 1
ATOM 597 N N . TYR A 1 73 ? -1.734 3.960 12.337 1.00 77.31 73 TYR A N 1
ATOM 598 C CA . TYR A 1 73 ? -1.223 4.066 13.703 1.00 77.31 73 TYR A CA 1
ATOM 599 C C . TYR A 1 73 ? -1.819 5.272 14.455 1.00 77.31 73 TYR A C 1
ATOM 601 O O . TYR A 1 73 ? -2.270 5.155 15.598 1.00 77.31 73 TYR A O 1
ATOM 609 N N . GLN A 1 74 ? -1.910 6.432 13.794 1.00 75.69 74 GLN A N 1
ATOM 610 C CA . GLN A 1 74 ? -2.539 7.618 14.379 1.00 75.69 74 GLN A CA 1
ATOM 611 C C . GLN A 1 74 ? -4.049 7.432 14.594 1.00 75.69 74 GLN A C 1
ATOM 613 O O . GLN A 1 74 ? -4.547 7.784 15.662 1.00 75.69 74 GLN A O 1
ATOM 618 N N . TYR A 1 75 ? -4.783 6.849 13.639 1.00 71.38 75 TYR A N 1
ATOM 619 C CA . TYR A 1 75 ? -6.239 6.667 13.752 1.00 71.38 75 TYR A CA 1
ATOM 620 C C . TYR A 1 75 ? -6.643 5.785 14.935 1.00 71.38 75 TYR A C 1
ATOM 622 O O . TYR A 1 75 ? -7.558 6.146 15.678 1.00 71.38 75 TYR A O 1
ATOM 630 N N . PHE A 1 76 ? -5.943 4.673 15.172 1.00 69.94 76 PHE A N 1
ATOM 631 C CA . PHE A 1 76 ? -6.268 3.780 16.289 1.00 69.94 76 PHE A CA 1
ATOM 632 C C . PHE A 1 76 ? -6.024 4.400 17.667 1.00 69.94 76 PHE A C 1
ATOM 634 O O . PHE A 1 76 ? -6.646 3.976 18.638 1.00 69.94 76 PHE A O 1
ATOM 641 N N . THR A 1 77 ? -5.220 5.462 17.754 1.00 68.12 77 THR A N 1
ATOM 642 C CA . THR A 1 77 ? -5.018 6.208 19.006 1.00 68.12 77 THR A CA 1
ATOM 643 C C . THR A 1 77 ? -6.276 6.996 19.423 1.00 68.12 77 THR A C 1
ATOM 645 O O . THR A 1 77 ? -6.476 7.267 20.608 1.00 68.12 77 THR A O 1
ATOM 648 N N . TYR A 1 78 ? -7.166 7.336 18.480 1.00 67.25 78 TYR A N 1
ATOM 649 C CA . TYR A 1 78 ? -8.385 8.119 18.744 1.00 67.25 78 TYR A CA 1
ATOM 650 C C . TYR A 1 78 ? -9.657 7.270 18.913 1.00 67.25 78 TYR A C 1
ATOM 652 O O . TYR A 1 78 ? -10.659 7.761 19.444 1.00 67.25 78 TYR A O 1
ATOM 660 N N . ILE A 1 79 ? -9.642 6.002 18.498 1.00 68.81 79 ILE A N 1
ATOM 661 C CA . ILE A 1 79 ? -10.820 5.125 18.530 1.00 68.81 79 ILE A CA 1
ATOM 662 C C . ILE A 1 79 ? -10.980 4.511 19.928 1.00 68.81 79 ILE A C 1
ATOM 664 O O . ILE A 1 79 ? -10.176 3.702 20.374 1.00 68.81 79 ILE A O 1
ATOM 668 N N . LYS A 1 80 ? -12.065 4.872 20.629 1.00 63.88 80 LYS A N 1
ATOM 669 C CA . LYS A 1 80 ? -12.374 4.365 21.985 1.00 63.88 80 LYS A CA 1
ATOM 670 C C . LYS A 1 80 ? -13.220 3.085 22.004 1.00 63.88 80 LYS A C 1
ATOM 672 O O . LYS A 1 80 ? -13.348 2.463 23.057 1.00 63.88 80 LYS A O 1
ATOM 677 N N . HIS A 1 81 ? -13.823 2.708 20.876 1.00 64.69 81 HIS A N 1
ATOM 678 C CA . HIS A 1 81 ? -14.723 1.560 20.765 1.00 64.69 81 HIS A CA 1
ATOM 679 C C . HIS A 1 81 ? -14.462 0.785 19.473 1.00 64.69 81 HIS A C 1
ATOM 681 O O . HIS A 1 81 ? -14.447 1.362 18.393 1.00 64.69 81 HIS A O 1
ATOM 687 N N . CYS A 1 82 ? -14.265 -0.526 19.606 1.00 66.75 82 CYS A N 1
ATOM 688 C CA . CYS A 1 82 ? -14.137 -1.442 18.485 1.00 66.75 82 CYS A CA 1
ATOM 689 C C . CYS A 1 82 ? -15.479 -2.134 18.226 1.00 66.75 82 CYS A C 1
ATOM 691 O O . CYS A 1 82 ? -15.965 -2.865 19.093 1.00 66.75 82 CYS A O 1
ATOM 693 N N . ASP A 1 83 ? -16.046 -1.916 17.041 1.00 76.94 83 ASP A N 1
ATOM 694 C CA . ASP A 1 83 ? -17.238 -2.613 16.563 1.00 76.94 83 ASP A CA 1
ATOM 695 C C . ASP A 1 83 ? -16.867 -3.673 15.518 1.00 76.94 83 ASP A C 1
ATOM 697 O O . ASP A 1 83 ? -15.914 -3.520 14.755 1.00 76.94 83 ASP A O 1
ATOM 701 N N . TYR A 1 84 ? -17.671 -4.735 15.417 1.00 80.50 84 TYR A N 1
ATOM 702 C CA . TYR A 1 84 ? -17.459 -5.824 14.449 1.00 80.50 84 TYR A CA 1
ATOM 703 C C . TYR A 1 84 ? -17.410 -5.337 12.987 1.00 80.50 84 TYR A C 1
ATOM 705 O O . TYR A 1 84 ? -16.697 -5.899 12.158 1.00 80.50 84 TYR A O 1
ATOM 713 N N . LYS A 1 85 ? -18.128 -4.249 12.675 1.00 81.50 85 LYS A N 1
ATOM 714 C CA . LYS A 1 85 ? -18.082 -3.597 11.357 1.00 81.50 85 LYS A CA 1
ATOM 715 C C . LYS A 1 85 ? -16.703 -3.007 11.051 1.00 81.50 85 LYS A C 1
ATOM 717 O O . LYS A 1 85 ? -16.221 -3.159 9.934 1.00 81.50 85 LYS A O 1
ATOM 722 N N . LEU A 1 86 ? -16.066 -2.379 12.043 1.00 79.38 86 LEU A N 1
ATOM 723 C CA . LEU A 1 86 ? -14.734 -1.793 11.903 1.00 79.38 86 LEU A CA 1
ATOM 724 C C . LEU A 1 86 ? -13.685 -2.879 11.643 1.00 79.38 86 LEU A C 1
ATOM 726 O O . LEU A 1 86 ? -12.816 -2.691 10.801 1.00 79.38 86 LEU A O 1
ATOM 730 N N . PHE A 1 87 ? -13.807 -4.030 12.315 1.00 83.69 87 PHE A N 1
ATOM 731 C CA . PHE A 1 87 ? -12.927 -5.180 12.093 1.00 83.69 87 PHE A CA 1
ATOM 732 C C . PHE A 1 87 ? -12.961 -5.640 10.629 1.00 83.69 87 PHE A C 1
ATOM 734 O O . PHE A 1 87 ? -11.921 -5.694 9.979 1.00 83.69 87 PHE A O 1
ATOM 741 N N . TRP A 1 88 ? -14.153 -5.896 10.081 1.00 87.38 88 TRP A N 1
ATOM 742 C CA . TRP A 1 88 ? -14.304 -6.327 8.687 1.00 87.38 88 TRP A CA 1
ATOM 743 C C . TRP A 1 88 ? -13.828 -5.287 7.679 1.00 87.38 88 TRP A C 1
ATOM 745 O O . TRP A 1 88 ? -13.159 -5.632 6.706 1.00 87.38 88 TRP A O 1
ATOM 755 N N . LEU A 1 89 ? -14.151 -4.015 7.910 1.00 86.31 89 LEU A N 1
ATOM 756 C CA . LEU A 1 89 ? -13.738 -2.940 7.016 1.00 86.31 89 LEU A CA 1
ATOM 757 C C . LEU A 1 89 ? -12.209 -2.766 7.024 1.00 86.31 89 LEU A C 1
ATOM 759 O O . LEU A 1 89 ? -11.610 -2.574 5.967 1.00 86.31 89 LEU A O 1
ATOM 763 N N . ASN A 1 90 ? -11.572 -2.923 8.190 1.00 87.31 90 ASN A N 1
ATOM 764 C CA . ASN A 1 90 ? -10.118 -2.961 8.316 1.00 87.31 90 ASN A CA 1
ATOM 765 C C . ASN A 1 90 ? -9.515 -4.154 7.561 1.00 87.31 90 ASN A C 1
ATOM 767 O O . ASN A 1 90 ? -8.560 -3.974 6.816 1.00 87.31 90 ASN A O 1
ATOM 771 N N . THR A 1 91 ? -10.085 -5.355 7.682 1.00 88.81 91 THR A N 1
ATOM 772 C CA . THR A 1 91 ? -9.616 -6.532 6.930 1.00 88.81 91 THR A CA 1
ATOM 773 C C . THR A 1 91 ? -9.699 -6.324 5.416 1.00 88.81 91 THR A C 1
ATOM 775 O O . THR A 1 91 ? -8.753 -6.655 4.708 1.00 88.81 91 THR A O 1
ATOM 778 N N . ILE A 1 92 ? -10.785 -5.734 4.908 1.00 90.75 92 ILE A N 1
ATOM 779 C CA . ILE A 1 92 ? -10.927 -5.424 3.475 1.00 90.75 92 ILE A CA 1
ATOM 780 C C . ILE A 1 92 ? -9.877 -4.397 3.033 1.00 90.75 92 ILE A C 1
ATOM 782 O O . ILE A 1 92 ? -9.254 -4.574 1.988 1.00 90.75 92 ILE A O 1
ATOM 786 N N . LEU A 1 93 ? -9.636 -3.354 3.834 1.00 88.62 93 LEU A N 1
ATOM 787 C CA . LEU A 1 93 ? -8.580 -2.378 3.558 1.00 88.62 93 LEU A CA 1
ATOM 788 C C . LEU A 1 93 ? -7.203 -3.049 3.488 1.00 88.62 93 LEU A C 1
ATOM 790 O O . LEU A 1 93 ? -6.447 -2.798 2.551 1.00 88.62 93 LEU A O 1
ATOM 794 N N . LEU A 1 94 ? -6.890 -3.912 4.455 1.00 90.56 94 LEU A N 1
ATOM 795 C CA . LEU A 1 94 ? -5.625 -4.642 4.508 1.00 90.56 94 LEU A CA 1
ATOM 796 C C . LEU A 1 94 ? -5.449 -5.565 3.299 1.00 90.56 94 LEU A C 1
ATOM 798 O O . LEU A 1 94 ? -4.365 -5.592 2.728 1.00 90.56 94 LEU A O 1
ATOM 802 N N . MET A 1 95 ? -6.514 -6.231 2.845 1.00 91.69 95 MET A N 1
ATOM 803 C CA . MET A 1 95 ? -6.498 -7.022 1.609 1.00 91.69 95 MET A CA 1
ATOM 804 C C . MET A 1 95 ? -6.145 -6.162 0.387 1.00 91.69 95 MET A C 1
ATOM 806 O O . MET A 1 95 ? -5.356 -6.575 -0.458 1.00 91.69 95 MET A O 1
ATOM 810 N N . CYS A 1 96 ? -6.695 -4.949 0.288 1.00 90.81 96 CYS A N 1
ATOM 811 C CA . CYS A 1 96 ? -6.359 -4.037 -0.804 1.00 90.81 96 CYS A CA 1
ATOM 812 C C . CYS A 1 96 ? -4.908 -3.549 -0.737 1.00 90.81 96 CYS A C 1
ATOM 814 O O . CYS A 1 96 ? -4.282 -3.385 -1.780 1.00 90.81 96 CYS A O 1
ATOM 816 N N . ILE A 1 97 ? -4.371 -3.322 0.464 1.00 89.25 97 ILE A N 1
ATOM 817 C CA . ILE A 1 97 ? -2.978 -2.901 0.663 1.00 89.25 97 ILE A CA 1
ATOM 818 C C . ILE A 1 97 ? -2.010 -4.030 0.311 1.00 89.25 97 ILE A C 1
ATOM 820 O O . ILE A 1 97 ? -1.051 -3.785 -0.415 1.00 89.25 97 ILE A O 1
ATOM 824 N N . ASP A 1 98 ? -2.289 -5.252 0.760 1.00 90.81 98 ASP A N 1
ATOM 825 C CA . ASP A 1 98 ? -1.499 -6.445 0.434 1.00 90.81 98 ASP A CA 1
ATOM 826 C C . ASP A 1 98 ? -1.546 -6.789 -1.063 1.00 90.81 98 ASP A C 1
ATOM 828 O O . ASP A 1 98 ? -0.615 -7.369 -1.608 1.00 90.81 98 ASP A O 1
ATOM 832 N N . PHE A 1 99 ? -2.598 -6.359 -1.766 1.00 90.38 99 PHE A N 1
ATOM 833 C CA . PHE A 1 99 ? -2.698 -6.495 -3.215 1.00 90.38 99 PHE A CA 1
ATOM 834 C C . PHE A 1 99 ?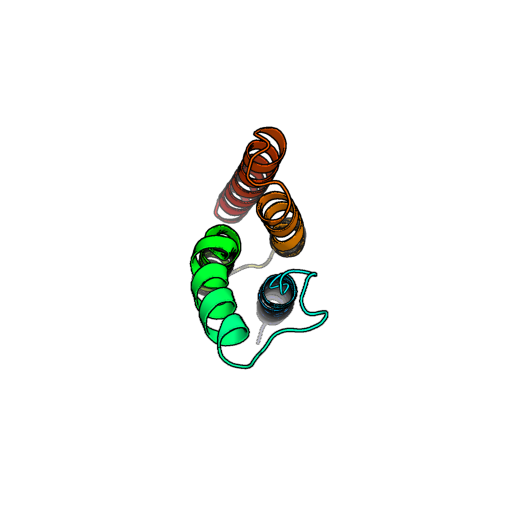 -1.862 -5.466 -3.993 1.00 90.38 99 PHE A C 1
ATOM 836 O O . PHE A 1 99 ? -1.484 -5.753 -5.123 1.00 90.38 99 PHE A O 1
ATOM 843 N N . LEU A 1 100 ? -1.536 -4.289 -3.436 1.00 89.00 100 LEU A N 1
ATOM 844 C CA . LEU A 1 100 ? -0.814 -3.212 -4.147 1.00 89.00 100 LEU A CA 1
ATOM 845 C C . LEU A 1 100 ? 0.544 -3.596 -4.777 1.00 89.00 100 LEU A C 1
ATOM 847 O O . LEU A 1 100 ? 0.852 -3.038 -5.837 1.00 89.00 100 LEU A O 1
ATOM 851 N N . PRO A 1 101 ? 1.354 -4.512 -4.208 1.00 87.12 101 PRO A N 1
ATOM 852 C CA . PRO A 1 101 ? 2.577 -4.988 -4.852 1.00 87.12 101 PRO A CA 1
ATOM 853 C C . PRO A 1 101 ? 2.328 -5.584 -6.245 1.00 87.12 101 PRO A C 1
ATOM 855 O O . PRO A 1 101 ? 3.133 -5.373 -7.149 1.00 87.12 101 PRO A O 1
ATOM 858 N N . PHE A 1 102 ? 1.187 -6.246 -6.465 1.00 88.50 102 PHE A N 1
ATOM 859 C CA . PHE A 1 102 ? 0.881 -6.878 -7.748 1.00 88.50 102 PHE A CA 1
ATOM 860 C C . PHE A 1 102 ? 0.671 -5.858 -8.887 1.00 88.50 102 PHE A C 1
ATOM 862 O O . PHE A 1 102 ? 1.404 -5.924 -9.875 1.00 88.50 102 PHE A O 1
ATOM 869 N N . PRO A 1 103 ? -0.237 -4.861 -8.790 1.00 88.19 103 PRO A N 1
ATOM 870 C CA . PRO A 1 103 ? -0.344 -3.804 -9.794 1.00 88.19 103 PRO A CA 1
ATOM 871 C C . PRO A 1 103 ? 0.952 -3.006 -9.977 1.00 88.19 103 PRO A C 1
ATOM 873 O O . PRO A 1 103 ? 1.234 -2.565 -11.090 1.00 88.19 103 PRO A O 1
ATOM 876 N N . ALA A 1 104 ? 1.748 -2.827 -8.915 1.00 87.50 104 ALA A N 1
ATOM 877 C CA . ALA A 1 104 ? 3.048 -2.163 -9.004 1.00 87.50 104 ALA A CA 1
ATOM 878 C C . ALA A 1 104 ? 4.057 -2.973 -9.838 1.00 87.50 104 ALA A C 1
ATOM 880 O O . ALA A 1 104 ? 4.769 -2.387 -10.657 1.00 87.50 104 ALA A O 1
ATOM 881 N N . SER A 1 105 ? 4.071 -4.300 -9.681 1.00 86.38 105 SER A N 1
ATOM 882 C CA . SER A 1 105 ? 4.865 -5.232 -10.493 1.00 86.38 105 SER A CA 1
ATOM 883 C C . SER A 1 105 ? 4.432 -5.214 -11.961 1.00 86.38 105 SER A C 1
ATOM 885 O O . SER A 1 105 ? 5.253 -5.004 -12.851 1.00 86.38 105 SER A O 1
ATOM 887 N N . VAL A 1 106 ? 3.121 -5.286 -12.229 1.00 87.81 106 VAL A N 1
ATOM 888 C CA . VAL A 1 106 ? 2.575 -5.188 -13.596 1.00 87.81 106 VAL A CA 1
ATOM 889 C C . VAL A 1 106 ? 2.952 -3.857 -14.249 1.00 87.81 106 VAL A C 1
ATOM 891 O O . VAL A 1 106 ? 3.337 -3.826 -15.417 1.00 87.81 106 VAL A O 1
ATOM 894 N N . LEU A 1 107 ? 2.875 -2.748 -13.507 1.00 87.50 107 LEU A N 1
ATOM 895 C CA . LEU A 1 107 ? 3.323 -1.450 -14.003 1.00 87.50 107 LEU A CA 1
ATOM 896 C C . LEU A 1 107 ? 4.820 -1.453 -14.306 1.00 87.50 107 LEU A C 1
ATOM 898 O O . LEU A 1 107 ? 5.209 -0.864 -15.306 1.00 87.50 107 LEU A O 1
ATOM 902 N N . ASN A 1 108 ? 5.642 -2.097 -13.476 1.00 84.19 108 ASN A N 1
ATOM 903 C CA . ASN A 1 108 ? 7.087 -2.183 -13.669 1.00 84.19 108 ASN A CA 1
ATOM 904 C C . ASN A 1 108 ? 7.449 -2.938 -14.959 1.00 84.19 108 ASN A C 1
ATOM 906 O O . ASN A 1 108 ? 8.221 -2.420 -15.768 1.00 84.19 108 ASN A O 1
ATOM 910 N N . ASP A 1 109 ? 6.825 -4.096 -15.183 1.00 84.12 109 ASP A N 1
ATOM 911 C CA . ASP A 1 109 ? 7.084 -4.969 -16.336 1.00 84.12 109 ASP A CA 1
ATOM 912 C C . ASP A 1 109 ? 6.491 -4.406 -17.643 1.00 84.12 109 ASP A C 1
ATOM 914 O O . ASP A 1 109 ? 7.071 -4.553 -18.719 1.00 84.12 109 ASP A O 1
ATOM 918 N N . TYR A 1 110 ? 5.353 -3.703 -17.568 1.00 86.19 110 TYR A N 1
ATOM 919 C CA . TYR A 1 110 ? 4.604 -3.214 -18.735 1.00 86.19 110 TYR A CA 1
ATOM 920 C C . TYR A 1 110 ? 4.449 -1.686 -18.772 1.00 86.19 110 TYR A C 1
ATOM 922 O O . TYR A 1 110 ? 3.442 -1.177 -19.265 1.00 86.19 110 TYR A O 1
ATOM 930 N N . ARG A 1 111 ? 5.455 -0.921 -18.323 1.00 78.06 111 ARG A N 1
ATOM 931 C CA . ARG A 1 111 ? 5.411 0.562 -18.237 1.00 78.06 111 ARG A CA 1
ATOM 932 C C . ARG A 1 111 ? 4.921 1.289 -19.488 1.00 78.06 111 ARG A C 1
ATOM 934 O O . ARG A 1 111 ? 4.310 2.348 -19.386 1.00 78.06 111 ARG A O 1
ATOM 941 N N . ARG A 1 112 ? 5.230 0.758 -20.674 1.00 83.06 112 ARG A N 1
ATOM 942 C CA . ARG A 1 112 ? 4.854 1.372 -21.960 1.00 83.06 112 ARG A CA 1
ATOM 943 C C . ARG A 1 112 ? 3.398 1.107 -22.348 1.00 83.06 112 ARG A C 1
ATOM 945 O O . ARG A 1 112 ? 2.917 1.703 -23.308 1.00 83.06 112 ARG A O 1
ATOM 952 N N . GLN A 1 113 ? 2.700 0.223 -21.636 1.00 89.06 113 GLN A N 1
ATOM 953 C CA . GLN A 1 113 ? 1.307 -0.094 -21.907 1.00 89.06 113 GLN A CA 1
ATOM 954 C C . GLN A 1 113 ? 0.375 0.757 -21.034 1.00 89.06 113 GLN A C 1
ATOM 956 O O . GLN A 1 113 ? 0.444 0.686 -19.805 1.00 89.06 113 GLN A O 1
ATOM 961 N N . PRO A 1 114 ? -0.567 1.508 -21.634 1.00 90.12 114 PRO A N 1
ATOM 962 C CA . PRO A 1 114 ? -1.498 2.340 -20.872 1.00 90.12 114 PRO A CA 1
ATOM 963 C C . PRO A 1 114 ? -2.399 1.513 -19.944 1.00 90.12 114 PRO A C 1
ATOM 965 O O . PRO A 1 114 ? -2.800 1.994 -18.890 1.00 90.12 114 PRO A O 1
ATOM 968 N N . VAL A 1 115 ? -2.674 0.252 -20.295 1.00 91.50 115 VAL A N 1
ATOM 969 C CA . VAL A 1 115 ? -3.479 -0.666 -19.476 1.00 91.50 115 VAL A CA 1
ATOM 970 C C . VAL A 1 115 ? -2.841 -0.904 -18.104 1.00 91.50 115 VAL A C 1
ATOM 972 O O . VAL A 1 115 ? -3.553 -0.889 -17.104 1.00 91.50 115 VAL A O 1
ATOM 975 N N . ALA A 1 116 ? -1.513 -1.049 -18.030 1.00 89.44 116 ALA A N 1
ATOM 976 C CA . ALA A 1 116 ? -0.803 -1.255 -16.766 1.00 89.44 116 ALA A CA 1
ATOM 977 C C . ALA A 1 116 ? -0.872 -0.013 -15.859 1.00 89.44 116 ALA A C 1
ATOM 979 O O . ALA A 1 116 ? -1.092 -0.130 -14.654 1.00 89.44 116 ALA A O 1
ATOM 980 N N . VAL A 1 117 ? -0.769 1.183 -16.451 1.00 88.88 117 VAL A N 1
ATOM 981 C CA . VAL A 1 117 ? -0.913 2.463 -15.736 1.00 88.88 117 VAL A CA 1
ATOM 982 C C . VAL A 1 117 ? -2.328 2.628 -15.184 1.00 88.88 117 VAL A C 1
ATOM 984 O O . VAL A 1 117 ? -2.493 2.965 -14.013 1.00 88.88 117 VAL A O 1
ATOM 987 N N . ILE A 1 118 ? -3.349 2.362 -16.006 1.00 92.38 118 ILE A N 1
ATOM 988 C CA . ILE A 1 118 ? -4.758 2.439 -15.593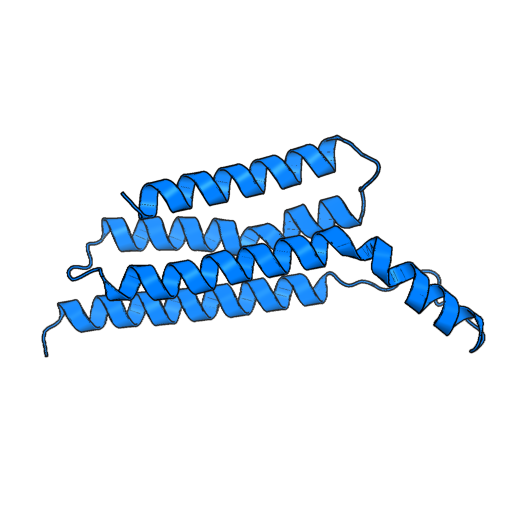 1.00 92.38 118 ILE A CA 1
ATOM 989 C C . ILE A 1 118 ? -5.033 1.430 -14.479 1.00 92.38 118 ILE A C 1
ATOM 991 O O . ILE A 1 118 ? -5.655 1.787 -13.483 1.00 92.38 118 ILE A O 1
ATOM 995 N N . PHE A 1 119 ? -4.540 0.198 -14.610 1.00 92.62 119 PHE A N 1
ATOM 996 C CA . PHE A 1 119 ? -4.726 -0.841 -13.604 1.00 92.62 119 PHE A CA 1
ATOM 997 C C . PHE A 1 119 ? -4.130 -0.438 -12.250 1.00 92.62 119 PHE A C 1
ATOM 999 O O . PHE A 1 119 ? -4.841 -0.448 -11.245 1.00 92.62 119 PHE A O 1
ATOM 1006 N N . TYR A 1 120 ? -2.874 0.019 -12.235 1.00 90.50 120 TYR A N 1
ATOM 1007 C CA . TYR A 1 120 ? -2.224 0.532 -11.029 1.00 90.50 120 TYR A CA 1
ATOM 1008 C C . TYR A 1 120 ? -2.992 1.716 -10.417 1.00 90.50 120 TYR A C 1
ATOM 1010 O O . TYR A 1 120 ? -3.305 1.701 -9.224 1.00 90.50 120 TYR A O 1
ATOM 1018 N N . ALA A 1 121 ? -3.384 2.704 -11.228 1.00 91.19 121 ALA A N 1
ATOM 1019 C CA . ALA A 1 121 ? -4.147 3.861 -10.760 1.00 91.19 121 ALA A CA 1
ATOM 1020 C C . ALA A 1 121 ? -5.517 3.468 -10.175 1.00 91.19 121 ALA A C 1
ATOM 1022 O O . ALA A 1 121 ? -5.895 3.958 -9.109 1.00 91.19 121 ALA A O 1
ATOM 1023 N N . CYS A 1 122 ? -6.249 2.557 -10.821 1.00 93.25 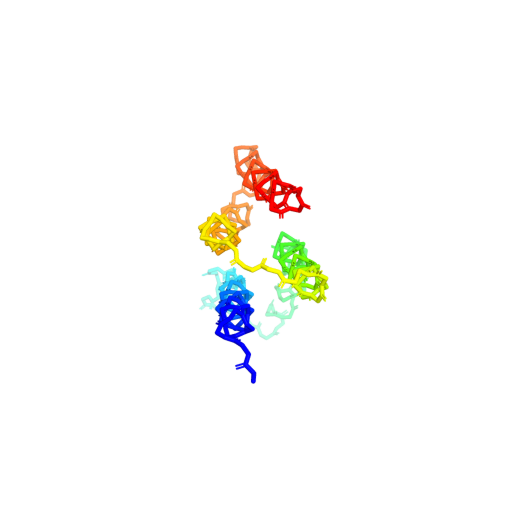122 CYS A N 1
ATOM 1024 C CA . CYS A 1 122 ? -7.525 2.044 -10.325 1.00 93.25 122 CYS A CA 1
ATOM 1025 C C . CYS A 1 122 ? -7.367 1.330 -8.978 1.00 93.25 122 CYS A C 1
ATOM 1027 O O . CYS A 1 122 ? -8.155 1.590 -8.067 1.00 93.25 122 CYS A O 1
ATOM 1029 N N . SER A 1 123 ? -6.345 0.483 -8.822 1.00 91.88 123 SER A N 1
ATOM 1030 C CA . SER A 1 123 ? -6.052 -0.182 -7.547 1.00 91.88 123 SER A CA 1
ATOM 1031 C C . SER A 1 123 ? -5.747 0.825 -6.439 1.00 91.88 123 SER A C 1
ATOM 1033 O O . SER A 1 123 ? -6.289 0.711 -5.342 1.00 91.88 123 SER A O 1
ATOM 1035 N N . MET A 1 124 ? -4.956 1.861 -6.725 1.00 89.94 124 MET A N 1
ATOM 1036 C CA . MET A 1 124 ? -4.661 2.915 -5.750 1.00 89.94 124 MET A CA 1
ATOM 1037 C C . MET A 1 124 ? -5.898 3.715 -5.339 1.00 89.94 124 MET A C 1
ATOM 1039 O O . MET A 1 124 ? -6.096 3.973 -4.149 1.00 89.94 124 MET A O 1
ATOM 1043 N N . ILE A 1 125 ? -6.733 4.110 -6.304 1.00 92.50 125 ILE A N 1
ATOM 1044 C CA . ILE A 1 125 ? -7.970 4.856 -6.039 1.00 92.50 125 ILE A CA 1
ATOM 1045 C C . ILE A 1 125 ? -8.915 4.007 -5.189 1.00 92.50 125 ILE A C 1
ATOM 1047 O O . ILE A 1 125 ? -9.452 4.506 -4.202 1.00 92.50 125 ILE A O 1
ATOM 1051 N N . ALA A 1 126 ? -9.077 2.723 -5.519 1.00 91.31 126 ALA A N 1
ATOM 1052 C CA . ALA A 1 126 ? -9.906 1.803 -4.748 1.00 91.31 126 ALA A CA 1
ATOM 1053 C C . ALA A 1 126 ? -9.436 1.702 -3.286 1.00 91.31 126 ALA A C 1
ATOM 1055 O O . ALA A 1 126 ? -10.242 1.890 -2.372 1.00 91.31 126 ALA A O 1
ATOM 1056 N N . THR A 1 127 ? -8.133 1.506 -3.051 1.00 90.69 127 THR A N 1
ATOM 1057 C CA . THR A 1 127 ? -7.560 1.469 -1.693 1.00 90.69 127 THR A CA 1
ATOM 1058 C C . THR A 1 127 ? -7.777 2.790 -0.949 1.00 90.69 127 THR A C 1
ATOM 1060 O O . THR A 1 127 ? -8.157 2.790 0.224 1.00 90.69 127 THR A O 1
ATOM 1063 N N . GLY A 1 128 ? -7.599 3.929 -1.625 1.00 88.94 128 GLY A N 1
ATOM 1064 C CA . GLY A 1 128 ? -7.844 5.256 -1.052 1.00 88.94 128 GLY A CA 1
ATOM 1065 C C . GLY A 1 128 ? -9.305 5.484 -0.652 1.00 88.94 128 GLY A C 1
ATOM 1066 O O . GLY A 1 128 ? -9.568 5.989 0.441 1.00 88.94 128 GLY A O 1
ATOM 1067 N N . LEU A 1 129 ? -10.255 5.066 -1.493 1.00 90.00 129 LEU A N 1
ATOM 1068 C CA . LEU A 1 129 ? -11.691 5.156 -1.214 1.00 90.00 129 LEU A CA 1
ATOM 1069 C C . LEU A 1 129 ? -12.084 4.294 -0.014 1.00 90.00 129 LEU A C 1
ATOM 1071 O O . LEU A 1 129 ? -12.764 4.778 0.887 1.00 90.00 129 LEU A O 1
ATOM 1075 N N . ILE A 1 130 ? -11.611 3.047 0.044 1.00 88.00 130 ILE A N 1
ATOM 1076 C CA . ILE A 1 130 ? -11.886 2.151 1.177 1.00 88.00 130 ILE A CA 1
ATOM 1077 C C . ILE A 1 130 ? -11.329 2.752 2.468 1.00 88.00 130 ILE A C 1
ATOM 1079 O O . ILE A 1 130 ? -12.029 2.796 3.479 1.00 88.00 130 ILE A O 1
ATOM 1083 N N . LYS A 1 131 ? -10.110 3.302 2.431 1.00 85.44 131 LYS A N 1
ATOM 1084 C CA . LYS A 1 131 ? -9.530 3.989 3.590 1.00 85.44 131 LYS A CA 1
ATOM 1085 C C . LYS A 1 131 ? -10.365 5.195 4.027 1.00 85.44 131 LYS A C 1
ATOM 1087 O O . LYS A 1 131 ? -10.501 5.439 5.223 1.00 85.44 131 LYS A O 1
ATOM 1092 N N . MET A 1 132 ? -10.924 5.952 3.085 1.00 86.38 132 MET A N 1
ATOM 1093 C CA . MET A 1 132 ? -11.803 7.078 3.405 1.00 86.38 132 MET A CA 1
ATOM 1094 C C . MET A 1 132 ? -13.075 6.616 4.122 1.00 86.38 1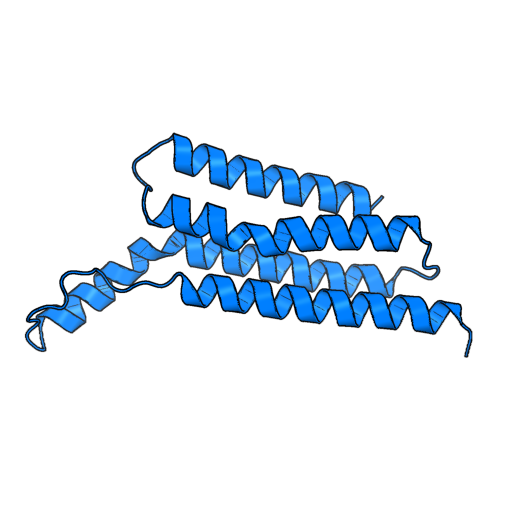32 MET A C 1
ATOM 1096 O O . MET A 1 132 ? -13.482 7.267 5.077 1.00 86.38 132 MET A O 1
ATOM 1100 N N . VAL A 1 133 ? -13.653 5.478 3.728 1.00 84.19 133 VAL A N 1
ATOM 1101 C CA . VAL A 1 133 ? -14.814 4.889 4.416 1.00 84.19 133 VAL A CA 1
ATOM 1102 C C . VAL A 1 133 ? -14.451 4.414 5.825 1.00 84.19 133 VAL A C 1
ATOM 1104 O O . VAL A 1 133 ? -15.242 4.606 6.734 1.00 84.19 133 VAL A O 1
ATOM 1107 N N . VAL A 1 134 ? -13.250 3.856 6.037 1.00 79.19 134 VAL A N 1
ATOM 1108 C CA . VAL A 1 134 ? -12.764 3.455 7.380 1.00 79.19 134 VAL A CA 1
ATOM 1109 C C . VAL A 1 134 ? -12.589 4.652 8.319 1.00 79.19 134 VAL A C 1
ATOM 1111 O O . VAL A 1 134 ? -12.672 4.502 9.536 1.00 79.19 134 VAL A O 1
ATOM 1114 N N . ARG A 1 135 ? -12.327 5.839 7.762 1.00 68.56 135 ARG A N 1
ATOM 1115 C CA . ARG A 1 135 ? -12.111 7.077 8.518 1.00 68.56 135 ARG A CA 1
ATOM 1116 C C . ARG A 1 135 ? -13.413 7.748 8.993 1.00 68.56 135 ARG A C 1
ATOM 1118 O O . ARG A 1 135 ? -13.333 8.553 9.920 1.00 68.56 135 ARG A O 1
ATOM 1125 N N . ILE A 1 136 ? -14.550 7.490 8.340 1.00 55.47 136 ILE A N 1
ATOM 1126 C CA . ILE A 1 136 ? -15.867 8.097 8.633 1.00 55.47 136 ILE A CA 1
ATOM 1127 C C . ILE A 1 136 ? -16.597 7.267 9.690 1.00 55.47 136 ILE A C 1
ATOM 1129 O O . ILE A 1 136 ? -17.141 7.891 10.628 1.00 55.47 136 ILE A O 1
#

Radius of gyration: 18.72 Å; chains: 1; boun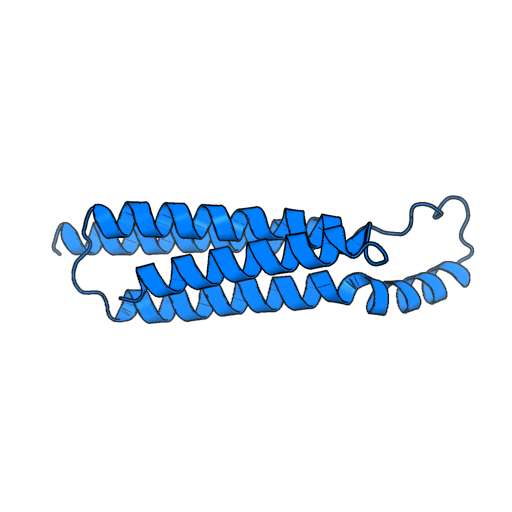ding box: 51×22×54 Å